Protein AF-A0A524EDR3-F1 (afdb_monomer)

Nearest PDB structures (foldseek):
  8ka6-assembly1_A  TM=5.325E-01  e=1.106E-01  synthetic construct
  5xyf-assembly1_A  TM=2.443E-01  e=2.159E+00  Homo sapiens
  6m97-assembly1_A  TM=2.300E-01  e=8.669E+00  Salmo salar

Radius of gyration: 15.26 Å; Cα contacts (8 Å, |Δi|>4): 163; chains: 1; bounding box: 35×38×42 Å

Foldseek 3Di:
DALVVLLVQLVVQWDSVLSNLLSVLLLQLLVCVVVVVLLSNLVSLLLNLLSLLVRLLCSVPVPDDDDSVDRPLVVSLVVLLPDDQPDPLSCVSRPVLSVLSCLSNCLNVVCVVDVDPDSVSSNVSSVSSSVSSLVSSLSSSCVRDVPSVVSVCNSVVSND

Structure (mmCIF, N/CA/C/O backbone):
data_AF-A0A524EDR3-F1
#
_entry.id   AF-A0A524EDR3-F1
#
loop_
_atom_site.group_PDB
_atom_site.id
_atom_site.type_symbol
_atom_site.label_atom_id
_atom_site.label_alt_id
_atom_site.label_comp_id
_atom_site.label_asym_id
_atom_site.label_entity_id
_atom_site.label_seq_id
_atom_site.pdbx_PDB_ins_code
_atom_site.Cartn_x
_atom_site.Cartn_y
_atom_site.Cartn_z
_atom_site.occupancy
_atom_site.B_iso_or_equiv
_atom_site.auth_seq_id
_atom_site.auth_comp_id
_atom_site.auth_asym_id
_atom_site.auth_atom_id
_atom_site.pdbx_PDB_model_num
ATOM 1 N N . MET A 1 1 ? 1.158 20.272 -6.552 1.00 57.44 1 MET A N 1
ATOM 2 C CA . MET A 1 1 ? 0.592 20.496 -5.200 1.00 57.44 1 MET A CA 1
ATOM 3 C C . MET A 1 1 ? -0.062 19.197 -4.749 1.00 57.44 1 MET A C 1
ATOM 5 O O . MET A 1 1 ? -1.278 19.091 -4.767 1.00 57.44 1 MET A O 1
ATOM 9 N N . THR A 1 2 ? 0.739 18.173 -4.437 1.00 78.38 2 THR A N 1
ATOM 10 C CA . THR A 1 2 ? 0.217 16.808 -4.618 1.00 78.38 2 THR A CA 1
ATOM 11 C C . THR A 1 2 ? 0.616 15.818 -3.531 1.00 78.38 2 THR A C 1
ATOM 13 O O . THR A 1 2 ? -0.235 15.295 -2.819 1.00 78.38 2 THR A O 1
ATOM 16 N N . LYS A 1 3 ? 1.924 15.605 -3.345 1.00 85.94 3 LYS A N 1
ATOM 17 C CA . LYS A 1 3 ? 2.453 14.604 -2.405 1.00 85.94 3 LYS A CA 1
ATOM 18 C C . LYS A 1 3 ? 2.131 14.979 -0.950 1.00 85.94 3 LYS A C 1
ATOM 20 O O . LYS A 1 3 ? 1.746 14.119 -0.166 1.00 85.94 3 LYS A O 1
ATOM 25 N N . GLU A 1 4 ? 2.231 16.264 -0.606 1.00 87.06 4 GLU A N 1
ATOM 26 C CA . GLU A 1 4 ? 1.953 16.754 0.752 1.00 87.06 4 GLU A CA 1
ATOM 27 C C . GLU A 1 4 ? 0.463 16.729 1.103 1.00 87.06 4 GLU A C 1
ATOM 29 O O . GLU A 1 4 ? 0.113 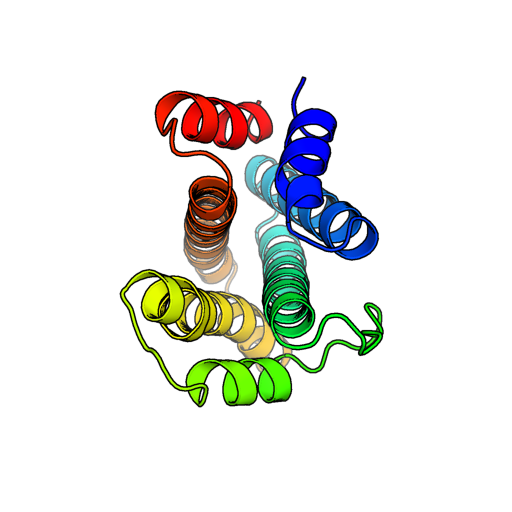16.273 2.187 1.00 87.06 4 GLU A O 1
ATOM 34 N N . LYS A 1 5 ? -0.426 17.109 0.174 1.00 85.50 5 LYS A N 1
ATOM 35 C CA . LYS A 1 5 ? -1.880 17.009 0.389 1.00 85.50 5 LYS A CA 1
ATOM 36 C C . LYS A 1 5 ? -2.305 15.549 0.590 1.00 85.50 5 LYS A C 1
ATOM 38 O O . LYS A 1 5 ? -3.059 15.248 1.510 1.00 85.50 5 LYS A O 1
ATOM 43 N N . LEU A 1 6 ? -1.752 14.629 -0.206 1.00 88.31 6 LEU A N 1
ATOM 44 C CA . LEU A 1 6 ? -2.019 13.197 -0.066 1.00 88.31 6 LEU A CA 1
ATOM 45 C C . LEU A 1 6 ? -1.585 12.659 1.305 1.00 88.31 6 LEU A C 1
ATOM 47 O O . LEU A 1 6 ? -2.340 11.939 1.958 1.00 88.31 6 LEU A O 1
ATOM 51 N N . LYS A 1 7 ? -0.386 13.042 1.768 1.00 92.12 7 LYS A N 1
ATOM 52 C CA . LYS A 1 7 ? 0.085 12.687 3.113 1.00 92.12 7 LYS A CA 1
ATOM 53 C C . LYS A 1 7 ? -0.834 13.248 4.191 1.00 92.12 7 LYS A C 1
ATOM 55 O O . LYS A 1 7 ? -1.159 12.515 5.118 1.00 92.12 7 LYS A O 1
ATOM 60 N N . GLN A 1 8 ? -1.243 14.512 4.077 1.00 90.25 8 GLN A N 1
ATOM 61 C CA . GLN A 1 8 ? -2.126 15.162 5.048 1.00 90.25 8 GLN A CA 1
ATOM 62 C C . GLN A 1 8 ? -3.451 14.410 5.188 1.00 90.25 8 GLN A C 1
ATOM 64 O O . GLN A 1 8 ? -3.815 14.057 6.304 1.00 90.25 8 GLN A O 1
ATOM 69 N N . ILE A 1 9 ? -4.118 14.101 4.072 1.00 89.88 9 ILE A N 1
ATOM 70 C CA . ILE A 1 9 ? -5.416 13.412 4.083 1.00 89.88 9 ILE A CA 1
ATOM 71 C C . ILE A 1 9 ? -5.280 12.007 4.668 1.00 89.88 9 ILE A C 1
ATOM 73 O O . ILE A 1 9 ? -5.983 11.669 5.614 1.00 89.88 9 ILE A O 1
ATOM 77 N N . LEU A 1 10 ? -4.341 11.196 4.171 1.00 92.19 10 LEU A N 1
ATOM 78 C CA . LEU A 1 10 ? -4.150 9.833 4.679 1.00 92.19 10 LEU A CA 1
ATOM 79 C C . LEU A 1 10 ? -3.772 9.811 6.169 1.00 92.19 10 LEU A C 1
ATOM 81 O O . LEU A 1 10 ? -4.196 8.915 6.900 1.00 92.19 10 LEU A O 1
ATOM 85 N N . SER A 1 11 ? -3.020 10.812 6.634 1.00 93.88 11 SER A N 1
ATOM 86 C CA . SER A 1 11 ? -2.620 10.937 8.042 1.00 93.88 11 SER A CA 1
ATOM 87 C C . SER A 1 11 ? -3.780 11.284 8.983 1.00 93.88 11 SER A C 1
ATOM 89 O O . SER A 1 11 ? -3.603 11.199 10.194 1.00 93.88 11 SER A O 1
ATOM 91 N N . LEU A 1 12 ? -4.967 11.637 8.468 1.00 91.56 12 LEU A N 1
ATOM 92 C CA . LEU A 1 12 ? -6.170 11.801 9.297 1.00 91.56 12 LEU A CA 1
ATOM 93 C C . LEU A 1 12 ? -6.626 10.475 9.923 1.00 91.56 12 LEU A C 1
ATOM 95 O O . LEU A 1 12 ? -7.260 10.479 10.975 1.00 91.56 12 LEU A O 1
ATOM 99 N N . LYS A 1 13 ? -6.307 9.342 9.283 1.00 91.38 13 LYS A N 1
ATOM 100 C CA . LYS A 1 13 ? -6.751 8.004 9.703 1.00 91.38 13 LYS A CA 1
ATOM 101 C C . LYS A 1 13 ? -5.608 7.031 9.969 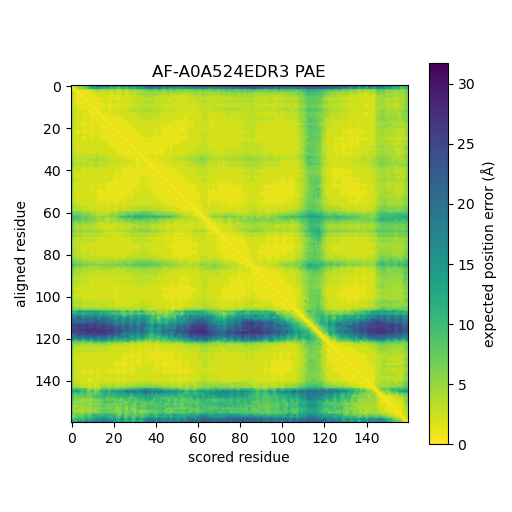1.00 91.38 13 LYS A C 1
ATOM 103 O O . LYS A 1 13 ? -5.747 6.130 10.794 1.00 91.38 13 LYS A O 1
ATOM 108 N N . TYR A 1 14 ? -4.494 7.181 9.262 1.00 93.62 14 TYR A N 1
ATOM 109 C CA . TYR A 1 14 ? -3.395 6.224 9.279 1.00 93.62 14 TYR A CA 1
ATOM 110 C C . TYR A 1 14 ? -2.128 6.811 9.892 1.00 93.62 14 TYR A C 1
ATOM 112 O O . TYR A 1 14 ? -1.941 8.023 9.935 1.00 93.62 14 TYR A O 1
ATOM 120 N N . ASP A 1 15 ? -1.238 5.926 10.346 1.00 93.19 15 ASP A N 1
ATOM 121 C CA . ASP A 1 15 ? 0.034 6.323 10.943 1.00 93.19 15 ASP A CA 1
ATOM 122 C C . ASP A 1 15 ? 0.863 7.195 9.967 1.00 93.19 15 ASP A C 1
ATOM 124 O O . ASP A 1 15 ? 1.203 6.728 8.869 1.00 93.19 15 ASP A O 1
ATOM 128 N N . PRO A 1 16 ? 1.228 8.438 10.346 1.00 93.88 16 PRO A N 1
ATOM 129 C CA . PRO A 1 16 ? 1.906 9.374 9.447 1.00 93.88 16 PRO A CA 1
ATOM 130 C C . PRO A 1 16 ? 3.260 8.876 8.931 1.00 93.88 16 PRO A C 1
ATOM 132 O O . PRO A 1 16 ? 3.670 9.224 7.820 1.00 93.88 16 PRO A O 1
ATOM 135 N N . LYS A 1 17 ? 3.967 8.045 9.711 1.00 94.19 17 LYS A N 1
ATOM 136 C CA . LYS A 1 17 ? 5.256 7.477 9.303 1.00 94.19 17 LYS A CA 1
ATOM 137 C C . LYS A 1 17 ? 5.037 6.486 8.164 1.00 94.19 17 LYS A C 1
ATOM 139 O O . LYS A 1 17 ? 5.708 6.602 7.138 1.00 94.19 17 LYS A O 1
ATOM 144 N N . ILE A 1 18 ? 4.074 5.569 8.292 1.00 95.81 18 ILE A N 1
ATOM 145 C CA . ILE A 1 18 ? 3.729 4.619 7.219 1.00 95.81 18 ILE A CA 1
ATOM 146 C C . ILE A 1 18 ? 3.234 5.364 5.976 1.00 95.81 18 ILE A C 1
ATOM 148 O O . ILE A 1 18 ? 3.699 5.081 4.871 1.00 95.81 18 ILE A O 1
ATOM 152 N N . VAL A 1 19 ? 2.356 6.356 6.155 1.00 96.06 19 VAL A N 1
ATOM 153 C CA . VAL A 1 19 ? 1.836 7.202 5.068 1.00 96.06 19 VAL A CA 1
ATOM 154 C C . VAL A 1 19 ? 2.968 7.890 4.304 1.00 96.06 19 VAL A C 1
ATOM 156 O O . VAL A 1 19 ? 2.980 7.871 3.073 1.00 96.06 19 VAL A O 1
ATOM 159 N N . GLY A 1 20 ? 3.957 8.450 5.005 1.00 95.56 20 GLY A N 1
ATOM 160 C CA . GLY A 1 20 ? 5.107 9.102 4.380 1.00 95.56 20 GLY A CA 1
ATOM 161 C C . GLY A 1 20 ? 5.884 8.174 3.441 1.00 95.56 20 GLY A C 1
ATOM 162 O O . GLY A 1 20 ? 6.183 8.555 2.304 1.00 95.56 20 GLY A O 1
ATOM 163 N N . PHE A 1 21 ? 6.163 6.943 3.883 1.00 96.31 21 PHE A N 1
ATOM 164 C CA . PHE A 1 21 ? 6.817 5.934 3.046 1.00 96.31 21 PHE A CA 1
ATOM 165 C C . PHE A 1 21 ? 5.921 5.472 1.894 1.00 96.31 21 PHE A C 1
ATOM 167 O O . PHE A 1 21 ? 6.396 5.388 0.762 1.00 96.31 21 PHE A O 1
ATOM 174 N N . LEU A 1 22 ? 4.637 5.213 2.155 1.00 96.56 22 LEU A N 1
ATOM 175 C CA . LEU A 1 22 ? 3.673 4.742 1.158 1.00 96.56 22 LEU A CA 1
ATOM 176 C C . LEU A 1 22 ? 3.552 5.729 -0.002 1.00 96.56 22 LEU A C 1
ATOM 178 O O . LEU A 1 22 ? 3.704 5.341 -1.159 1.00 96.56 22 LEU A O 1
ATOM 182 N N . VAL A 1 23 ? 3.356 7.015 0.305 1.00 95.50 23 VAL A N 1
ATOM 183 C CA . VAL A 1 23 ? 3.263 8.073 -0.709 1.00 95.50 23 VAL A CA 1
ATOM 184 C C . VAL A 1 23 ? 4.573 8.198 -1.485 1.00 95.50 23 VAL A C 1
ATOM 186 O O . VAL A 1 23 ? 4.550 8.348 -2.704 1.00 95.50 23 VAL A O 1
ATOM 189 N N . SER A 1 24 ? 5.723 8.104 -0.808 1.00 94.94 24 SER A N 1
ATOM 190 C CA . SER A 1 24 ? 7.030 8.157 -1.474 1.00 94.94 24 SER A CA 1
ATOM 191 C C . SER A 1 24 ? 7.218 7.017 -2.479 1.00 94.94 24 SER A C 1
ATOM 193 O O . SER A 1 24 ? 7.687 7.256 -3.590 1.00 94.94 24 SER A O 1
ATOM 195 N N . GLU A 1 25 ? 6.849 5.788 -2.119 1.00 95.75 25 GLU A N 1
ATOM 196 C CA . GLU A 1 25 ? 7.017 4.627 -2.997 1.00 95.75 25 GLU A CA 1
ATOM 197 C C . GLU A 1 25 ? 5.982 4.600 -4.128 1.00 95.75 25 GLU A C 1
ATOM 199 O O . GLU A 1 25 ? 6.353 4.288 -5.259 1.00 95.75 25 GLU A O 1
ATOM 204 N N . PHE A 1 26 ? 4.741 5.032 -3.877 1.00 95.69 26 PHE A N 1
ATOM 205 C CA . PHE A 1 26 ? 3.724 5.220 -4.920 1.00 95.69 26 PHE A CA 1
ATOM 206 C C . PHE A 1 26 ? 4.195 6.202 -5.998 1.00 95.69 26 PHE A C 1
ATOM 208 O O . PHE A 1 26 ? 4.163 5.913 -7.192 1.00 95.69 26 PHE A O 1
ATOM 215 N N . VAL A 1 27 ? 4.701 7.354 -5.567 1.00 94.38 27 VAL A N 1
ATOM 216 C CA . VAL A 1 27 ? 5.261 8.383 -6.444 1.00 94.38 27 VAL A CA 1
ATOM 217 C C . VAL A 1 27 ? 6.420 7.838 -7.275 1.00 94.38 27 VAL A C 1
ATOM 219 O O . VAL A 1 27 ? 6.411 7.971 -8.494 1.00 94.38 27 VAL A O 1
ATOM 222 N N . LYS A 1 28 ? 7.402 7.187 -6.640 1.00 94.88 28 LYS A N 1
ATOM 223 C CA . LYS A 1 28 ? 8.559 6.629 -7.358 1.00 94.88 28 LYS A CA 1
ATOM 224 C C . LYS A 1 28 ? 8.132 5.553 -8.351 1.00 94.88 28 LYS A C 1
ATOM 226 O O . LYS A 1 28 ? 8.709 5.454 -9.427 1.00 94.88 28 LYS A O 1
ATOM 231 N N . MET A 1 29 ? 7.149 4.724 -8.004 1.00 94.94 29 MET A N 1
ATOM 232 C CA . MET A 1 29 ? 6.591 3.723 -8.914 1.00 94.94 29 MET A CA 1
ATOM 233 C C . MET A 1 29 ? 6.020 4.388 -10.173 1.00 94.94 29 MET A C 1
ATOM 235 O O . MET A 1 29 ? 6.338 3.958 -11.282 1.00 94.94 29 MET A O 1
ATOM 239 N N . ARG A 1 30 ? 5.229 5.456 -10.003 1.00 93.00 30 ARG A N 1
ATOM 240 C CA . ARG A 1 30 ? 4.667 6.250 -11.106 1.00 93.00 30 ARG A CA 1
ATOM 241 C C . ARG A 1 30 ? 5.764 6.893 -11.958 1.00 93.00 30 ARG A C 1
ATOM 243 O O . ARG A 1 30 ? 5.723 6.760 -13.175 1.00 93.00 30 ARG A O 1
ATOM 250 N N . GLU A 1 31 ? 6.759 7.521 -11.334 1.00 93.75 31 GLU A N 1
ATOM 251 C CA . GLU A 1 31 ? 7.898 8.148 -12.023 1.00 93.75 31 GLU A CA 1
ATOM 252 C C . GLU A 1 31 ? 8.671 7.124 -12.879 1.00 93.75 31 GLU A C 1
ATOM 254 O O . GLU A 1 31 ? 8.937 7.376 -14.051 1.00 93.75 31 GLU A O 1
ATOM 259 N N . ASN A 1 32 ? 8.960 5.930 -12.346 1.00 93.12 32 ASN A N 1
ATOM 260 C CA . ASN A 1 32 ? 9.627 4.869 -13.115 1.00 93.12 32 ASN A CA 1
ATOM 261 C C . ASN A 1 32 ? 8.766 4.344 -14.270 1.00 93.12 32 ASN A C 1
ATOM 263 O O . ASN A 1 32 ? 9.295 4.083 -15.348 1.00 93.12 32 ASN A O 1
ATOM 267 N N . TYR A 1 33 ? 7.448 4.240 -14.072 1.00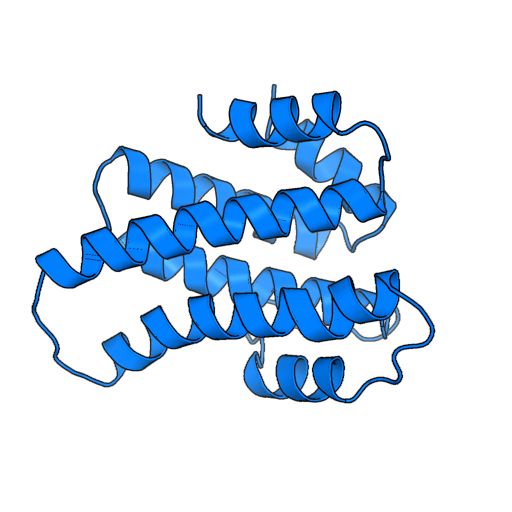 93.19 33 TYR A N 1
ATOM 268 C CA . TYR A 1 33 ? 6.531 3.811 -15.129 1.00 93.19 33 TYR A CA 1
ATOM 269 C C . TYR A 1 33 ? 6.526 4.798 -16.299 1.00 93.19 33 TYR A C 1
ATOM 271 O O . TYR A 1 33 ? 6.629 4.392 -17.452 1.00 93.19 33 TYR A O 1
ATOM 279 N N . TRP A 1 34 ? 6.496 6.098 -15.997 1.00 91.69 34 TRP A N 1
ATOM 280 C CA . TRP A 1 34 ? 6.593 7.164 -16.998 1.00 91.69 34 TRP A CA 1
ATOM 281 C C . TRP A 1 34 ? 7.912 7.142 -17.773 1.00 91.69 34 TRP A C 1
ATOM 283 O O . TRP A 1 34 ? 7.931 7.425 -18.966 1.00 91.69 34 TRP A O 1
ATOM 293 N N . LEU A 1 35 ? 9.008 6.768 -17.111 1.00 93.50 35 LEU A N 1
ATOM 294 C CA . LEU A 1 35 ? 10.317 6.588 -17.742 1.00 93.50 35 LEU A CA 1
ATOM 295 C C . LEU A 1 35 ? 10.444 5.266 -18.524 1.00 93.50 35 LEU A C 1
ATOM 297 O O . LEU A 1 35 ? 11.486 5.019 -19.128 1.00 93.50 35 LEU A O 1
ATOM 301 N N . GLY A 1 36 ? 9.420 4.405 -18.508 1.00 90.62 36 GLY A N 1
ATOM 302 C CA . GLY A 1 36 ? 9.441 3.086 -19.144 1.00 90.62 36 GLY A CA 1
ATOM 303 C C . GLY A 1 36 ? 10.265 2.030 -18.395 1.00 90.62 36 GLY A C 1
ATOM 304 O O . GLY A 1 36 ? 10.441 0.919 -18.898 1.00 90.62 36 GLY 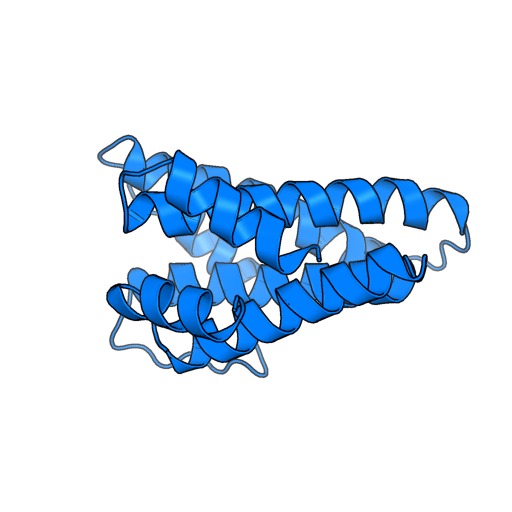A O 1
ATOM 305 N N . ASP A 1 37 ? 10.751 2.332 -17.187 1.00 91.50 37 ASP A N 1
ATOM 306 C CA . ASP A 1 37 ? 11.546 1.416 -16.362 1.00 91.50 37 ASP A CA 1
ATOM 307 C C . ASP A 1 37 ? 10.632 0.444 -15.604 1.00 91.50 37 ASP A C 1
ATOM 309 O O . ASP A 1 37 ? 10.374 0.566 -14.403 1.00 91.50 37 ASP A O 1
ATOM 313 N N . SER A 1 38 ? 10.115 -0.537 -16.346 1.00 90.81 38 SER A N 1
ATOM 314 C CA . SER A 1 38 ? 9.149 -1.509 -15.829 1.00 90.81 38 SER A CA 1
ATOM 315 C C . SER A 1 38 ? 9.694 -2.325 -14.653 1.00 90.81 38 SER A C 1
ATOM 317 O O . SER A 1 38 ? 8.938 -2.664 -13.746 1.00 90.81 38 SER A O 1
ATOM 319 N N . GLU A 1 39 ? 10.996 -2.620 -14.621 1.00 88.31 39 GLU A N 1
ATOM 320 C CA . GLU A 1 39 ? 11.616 -3.355 -13.514 1.00 88.31 39 GLU A CA 1
ATOM 321 C C . GLU A 1 39 ? 11.555 -2.541 -12.218 1.00 88.31 39 GLU A C 1
ATOM 323 O O . GLU A 1 39 ? 11.031 -3.020 -11.204 1.00 88.31 39 GLU A O 1
ATOM 328 N N . LYS A 1 40 ? 12.002 -1.278 -12.248 1.00 91.31 40 LYS A N 1
A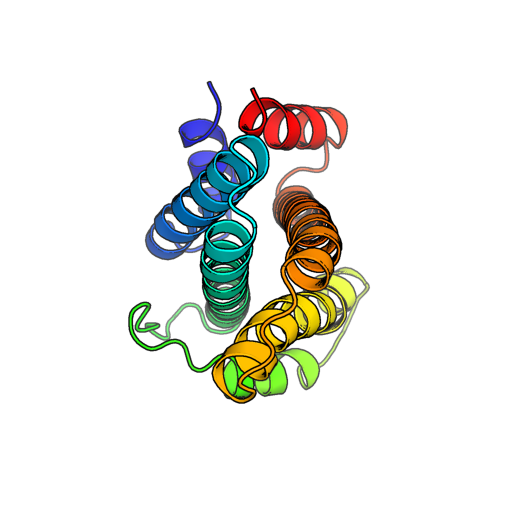TOM 329 C CA . LYS A 1 40 ? 11.897 -0.406 -11.073 1.00 91.31 40 LYS A CA 1
ATOM 330 C C . LYS A 1 40 ? 10.448 -0.135 -10.692 1.00 91.31 40 LYS A C 1
ATOM 332 O O . LYS A 1 40 ? 10.160 -0.070 -9.496 1.00 91.31 40 LYS A O 1
ATOM 337 N N . THR A 1 41 ? 9.529 -0.029 -11.654 1.00 93.88 41 THR A N 1
ATOM 338 C CA . THR A 1 41 ? 8.091 0.065 -11.364 1.00 93.88 41 THR A CA 1
ATOM 339 C C . THR A 1 41 ? 7.617 -1.123 -10.533 1.00 93.88 41 THR A C 1
ATOM 341 O O . THR A 1 41 ? 6.982 -0.912 -9.502 1.00 93.88 41 THR A O 1
ATOM 344 N N . LEU A 1 42 ? 7.969 -2.359 -10.904 1.00 92.62 42 LEU A N 1
ATOM 345 C CA . LEU A 1 42 ? 7.581 -3.543 -10.131 1.00 92.62 42 LEU A CA 1
ATOM 346 C C . LEU A 1 42 ? 8.210 -3.572 -8.734 1.00 92.62 42 LEU A C 1
ATOM 348 O O . LEU A 1 42 ? 7.521 -3.895 -7.767 1.00 92.62 42 LEU A O 1
ATOM 352 N N . ILE A 1 43 ? 9.489 -3.200 -8.601 1.00 92.50 43 ILE A N 1
ATOM 353 C CA . ILE A 1 43 ? 10.168 -3.123 -7.295 1.00 92.50 43 ILE A CA 1
ATOM 354 C C . ILE A 1 43 ? 9.431 -2.142 -6.375 1.00 92.50 43 ILE A C 1
ATOM 356 O O . ILE A 1 43 ? 9.139 -2.454 -5.217 1.00 92.50 43 ILE A O 1
ATOM 360 N N . LYS A 1 44 ? 9.096 -0.957 -6.895 1.00 94.88 44 LYS A N 1
ATOM 361 C CA . LYS A 1 44 ? 8.380 0.078 -6.144 1.00 94.88 44 LYS A CA 1
ATOM 362 C C . LYS A 1 44 ? 6.930 -0.299 -5.858 1.00 94.88 44 LYS A C 1
ATOM 364 O O . LYS A 1 44 ? 6.465 -0.049 -4.751 1.00 94.88 44 LYS A O 1
ATOM 369 N N . GLY A 1 45 ? 6.252 -0.974 -6.782 1.00 94.88 45 GLY A N 1
ATOM 370 C CA . GLY A 1 45 ? 4.900 -1.495 -6.578 1.00 94.88 45 GLY A CA 1
ATOM 371 C C . GLY A 1 45 ? 4.826 -2.592 -5.514 1.00 94.88 45 GLY A C 1
ATOM 372 O O . GLY A 1 45 ? 3.936 -2.574 -4.666 1.00 94.88 45 GLY A O 1
ATOM 373 N N . ALA A 1 46 ? 5.796 -3.508 -5.479 1.00 94.00 46 ALA A N 1
ATOM 374 C CA . ALA A 1 46 ? 5.876 -4.521 -4.427 1.00 94.00 46 ALA A CA 1
ATOM 375 C C . ALA A 1 46 ? 6.093 -3.883 -3.051 1.00 94.00 46 ALA A C 1
ATOM 377 O O . ALA A 1 46 ? 5.415 -4.231 -2.083 1.00 94.00 46 ALA A O 1
ATOM 378 N N . ARG A 1 47 ? 6.990 -2.893 -2.976 1.00 95.50 47 ARG A N 1
ATOM 379 C CA . ARG A 1 47 ? 7.235 -2.147 -1.742 1.00 95.50 47 ARG A CA 1
ATOM 380 C C . ARG A 1 47 ? 6.020 -1.326 -1.302 1.00 95.50 47 ARG A C 1
ATOM 382 O O . ARG A 1 47 ? 5.712 -1.274 -0.113 1.00 95.50 47 ARG A O 1
ATOM 389 N N . TYR A 1 48 ? 5.313 -0.710 -2.245 1.00 97.12 48 TYR A N 1
ATOM 390 C CA . TYR A 1 48 ? 4.034 -0.053 -1.990 1.00 97.12 48 TYR A CA 1
ATOM 391 C C . TYR A 1 48 ? 3.021 -1.040 -1.393 1.00 97.12 48 TYR A C 1
ATOM 393 O O . TYR A 1 48 ? 2.414 -0.739 -0.366 1.00 97.12 48 TYR A O 1
ATOM 401 N N . ALA A 1 49 ? 2.918 -2.253 -1.948 1.00 97.69 49 ALA A N 1
ATOM 402 C CA . ALA A 1 49 ? 2.008 -3.271 -1.435 1.00 97.69 49 ALA A CA 1
ATOM 403 C C . ALA A 1 49 ? 2.330 -3.691 0.014 1.00 97.69 49 ALA A C 1
ATOM 405 O O . ALA A 1 49 ? 1.419 -3.838 0.832 1.00 97.69 49 ALA A O 1
ATOM 406 N N . GLU A 1 50 ? 3.615 -3.823 0.365 1.00 97.25 50 GLU A N 1
ATOM 407 C CA . GLU A 1 50 ? 4.057 -4.047 1.750 1.00 97.25 50 GLU A CA 1
ATOM 408 C C . GLU A 1 50 ? 3.620 -2.917 2.690 1.00 97.25 50 GLU A C 1
ATOM 410 O O . GLU A 1 50 ? 3.123 -3.162 3.789 1.00 97.25 50 GLU A O 1
ATOM 415 N N . LEU A 1 51 ? 3.770 -1.666 2.263 1.00 98.06 51 LEU A N 1
ATOM 416 C CA . LEU A 1 51 ? 3.390 -0.515 3.079 1.00 98.06 51 LEU A CA 1
ATOM 417 C C . LEU A 1 51 ? 1.870 -0.422 3.255 1.00 98.06 51 LEU A C 1
ATOM 419 O O . LEU A 1 51 ? 1.411 -0.138 4.359 1.00 98.06 51 LEU A O 1
ATOM 423 N N . CYS A 1 52 ? 1.085 -0.733 2.222 1.00 97.94 52 CYS A N 1
ATOM 424 C CA . CYS A 1 52 ? -0.373 -0.813 2.323 1.00 97.94 52 CYS A CA 1
ATOM 425 C C . CYS A 1 52 ? -0.829 -1.921 3.281 1.00 97.94 52 CYS A C 1
ATOM 427 O O . CYS A 1 52 ? -1.682 -1.673 4.132 1.00 97.94 52 CYS A O 1
ATOM 429 N N . ILE A 1 53 ? -0.258 -3.130 3.195 1.00 97.94 53 ILE A N 1
ATOM 430 C CA . ILE A 1 53 ? -0.658 -4.221 4.097 1.00 97.94 53 ILE A CA 1
ATOM 431 C C . ILE A 1 53 ? -0.258 -3.913 5.548 1.00 97.94 53 ILE A C 1
ATOM 433 O O . ILE A 1 53 ? -1.017 -4.203 6.472 1.00 97.94 53 ILE A O 1
ATOM 437 N N . ALA A 1 54 ? 0.893 -3.264 5.757 1.00 97.31 54 ALA A N 1
ATOM 438 C CA . ALA A 1 54 ? 1.315 -2.764 7.063 1.00 97.31 54 ALA A CA 1
ATOM 439 C C . ALA A 1 54 ? 0.375 -1.672 7.593 1.00 97.31 54 ALA A C 1
ATOM 441 O O . ALA A 1 54 ? -0.014 -1.720 8.756 1.00 97.31 54 ALA A O 1
ATOM 442 N N . LEU A 1 55 ? -0.046 -0.731 6.746 1.00 97.00 55 LEU A N 1
ATOM 443 C CA . LEU A 1 55 ? -0.999 0.323 7.096 1.00 97.00 55 LEU A CA 1
ATOM 444 C C . LEU A 1 55 ? -2.346 -0.260 7.553 1.00 97.00 55 LEU A C 1
ATOM 446 O O . LEU A 1 55 ? -2.851 0.104 8.617 1.00 97.00 55 LEU A O 1
ATOM 450 N N . LEU A 1 56 ? -2.891 -1.228 6.809 1.00 96.75 56 LEU A N 1
ATOM 451 C CA . LEU A 1 56 ? -4.118 -1.933 7.193 1.00 96.75 56 LEU A CA 1
ATOM 452 C C . LEU A 1 56 ? -3.918 -2.712 8.497 1.00 96.75 56 LEU A C 1
ATOM 454 O O . LEU A 1 56 ? -4.734 -2.614 9.415 1.00 96.75 56 LEU A O 1
ATOM 458 N N . LYS A 1 57 ? -2.790 -3.414 8.648 1.00 96.50 57 LYS A N 1
ATOM 459 C CA . LYS A 1 57 ? -2.448 -4.112 9.891 1.00 96.50 57 LYS A CA 1
ATOM 460 C C . LYS A 1 57 ? -2.398 -3.154 11.085 1.00 96.50 57 LYS A C 1
ATOM 462 O O . LYS A 1 57 ? -2.972 -3.487 12.124 1.00 96.50 57 LYS A O 1
ATOM 467 N N . GLN A 1 58 ? -1.774 -1.986 10.934 1.00 95.25 58 GLN A N 1
ATOM 468 C CA . GLN A 1 58 ? -1.689 -0.961 11.975 1.00 95.25 58 GLN A CA 1
ATOM 469 C C . GLN A 1 58 ? -3.076 -0.463 12.371 1.00 95.25 58 GLN A C 1
ATOM 471 O O . GLN A 1 58 ? -3.368 -0.382 13.560 1.00 95.25 58 GLN A O 1
ATOM 476 N N . SER A 1 59 ? -3.960 -0.208 11.399 1.00 92.38 59 SER A N 1
ATOM 477 C CA . SER A 1 59 ? -5.323 0.254 11.698 1.00 92.38 59 SER A CA 1
ATOM 478 C C . SER A 1 59 ? -6.123 -0.744 12.546 1.00 92.38 59 SER A C 1
ATOM 480 O O . SER A 1 59 ? -6.930 -0.335 13.373 1.00 92.38 59 SER A O 1
ATOM 482 N N . THR A 1 60 ? -5.845 -2.048 12.418 1.00 93.19 60 THR A N 1
ATOM 483 C CA . THR A 1 60 ? -6.491 -3.094 13.238 1.00 93.19 60 THR A CA 1
ATOM 484 C C . THR A 1 60 ? -5.859 -3.250 14.621 1.00 93.19 60 THR A C 1
ATOM 486 O O . THR A 1 60 ? -6.476 -3.796 15.534 1.00 93.19 60 THR A O 1
ATOM 489 N N . GLN A 1 61 ? -4.604 -2.822 14.789 1.00 92.06 61 GLN A N 1
ATOM 490 C CA . GLN A 1 61 ? -3.846 -2.941 16.035 1.00 92.06 61 GLN A CA 1
ATOM 491 C C . GLN A 1 61 ? -3.021 -1.669 16.304 1.00 92.06 61 GLN A C 1
ATOM 493 O O . GLN A 1 61 ? -1.791 -1.744 16.302 1.00 92.06 61 GLN A O 1
ATOM 498 N N . PRO A 1 62 ? -3.656 -0.517 16.606 1.00 87.75 62 PRO A N 1
ATOM 499 C CA . PRO A 1 62 ? -2.970 0.783 16.638 1.00 87.75 62 PRO A CA 1
ATOM 500 C C . PRO A 1 62 ? -1.817 0.889 17.644 1.00 87.75 62 PRO A C 1
ATOM 502 O O . PRO A 1 62 ? -0.936 1.724 17.484 1.00 87.75 62 PRO A O 1
ATOM 505 N N . LYS A 1 63 ? -1.813 0.044 18.685 1.00 86.62 63 LYS A N 1
ATOM 506 C CA . LYS A 1 63 ? -0.782 0.018 19.737 1.00 86.62 63 LYS A CA 1
ATOM 507 C C . LYS A 1 63 ? 0.447 -0.824 19.386 1.00 86.62 63 LYS A C 1
ATOM 509 O O . LYS A 1 63 ? 1.422 -0.800 20.131 1.00 86.62 63 LYS A O 1
ATOM 514 N N . LYS A 1 64 ? 0.390 -1.629 18.324 1.00 87.25 64 LYS A N 1
ATOM 515 C CA . LYS A 1 64 ? 1.497 -2.504 17.938 1.00 87.25 64 LYS A CA 1
ATOM 516 C C . LYS A 1 64 ? 2.419 -1.734 17.008 1.00 87.25 64 LYS A C 1
ATOM 518 O O . LYS A 1 64 ? 1.960 -1.257 15.984 1.00 87.25 64 LYS A O 1
ATOM 523 N N . GLU A 1 65 ? 3.693 -1.615 17.348 1.00 88.75 65 GLU A N 1
ATOM 524 C CA . GLU A 1 65 ? 4.664 -1.014 16.436 1.00 88.75 65 GLU A CA 1
ATOM 525 C C . GLU A 1 65 ? 4.957 -1.973 15.271 1.00 88.75 65 GLU A C 1
ATOM 527 O O . GLU A 1 65 ? 5.088 -3.188 15.465 1.00 88.75 65 GLU A O 1
ATOM 532 N N . ILE A 1 66 ? 5.044 -1.429 14.057 1.00 92.50 66 ILE A N 1
ATOM 533 C CA . ILE A 1 66 ? 5.432 -2.172 12.858 1.00 92.50 66 ILE A CA 1
ATOM 534 C C . ILE A 1 66 ? 6.827 -1.724 12.427 1.00 92.50 66 ILE A C 1
ATOM 536 O O . ILE A 1 66 ? 7.059 -0.551 12.130 1.00 92.50 66 ILE A O 1
ATOM 540 N N . ASP A 1 67 ? 7.746 -2.685 12.327 1.00 93.62 67 ASP A N 1
ATOM 541 C CA . ASP A 1 67 ? 9.046 -2.466 11.700 1.00 93.62 67 ASP A CA 1
ATOM 542 C C . ASP A 1 67 ? 8.882 -2.387 10.178 1.00 93.62 67 ASP A C 1
ATOM 544 O O . ASP A 1 67 ? 8.721 -3.393 9.480 1.00 93.62 67 ASP A O 1
ATOM 548 N N . LEU A 1 68 ? 8.942 -1.165 9.652 1.00 93.31 68 LEU A N 1
ATOM 549 C CA . LEU A 1 68 ? 8.790 -0.910 8.224 1.00 93.31 68 LEU A CA 1
ATOM 550 C C . LEU A 1 68 ? 9.947 -1.474 7.397 1.00 93.31 68 LEU A C 1
ATOM 552 O O . LEU A 1 68 ? 9.764 -1.698 6.203 1.00 93.31 68 LEU A O 1
ATOM 556 N N . ASN A 1 69 ? 11.110 -1.760 7.984 1.00 90.94 69 ASN A N 1
ATOM 557 C CA . ASN A 1 69 ? 12.222 -2.371 7.253 1.00 90.94 69 ASN A CA 1
ATOM 558 C C . ASN A 1 69 ? 12.028 -3.878 7.046 1.00 90.94 69 ASN A C 1
ATOM 560 O O . ASN A 1 69 ? 12.673 -4.460 6.176 1.00 90.94 69 ASN A O 1
ATOM 564 N N . LYS A 1 70 ? 11.135 -4.512 7.817 1.00 92.38 70 LYS A N 1
ATOM 565 C CA . LYS A 1 70 ? 10.925 -5.962 7.807 1.00 92.38 70 LYS A CA 1
ATOM 566 C C . LYS A 1 70 ? 9.441 -6.324 7.876 1.00 92.38 70 LYS A C 1
ATOM 568 O O . LYS A 1 70 ? 8.973 -6.996 8.795 1.00 92.38 70 LYS A O 1
ATOM 573 N N . ILE A 1 71 ? 8.697 -5.888 6.865 1.00 94.62 71 ILE A N 1
ATOM 574 C CA . ILE A 1 71 ? 7.264 -6.164 6.757 1.00 94.62 71 ILE A CA 1
ATOM 575 C C . ILE A 1 71 ? 7.055 -7.629 6.361 1.00 94.62 71 ILE A C 1
ATOM 577 O O . ILE A 1 71 ? 7.469 -8.067 5.290 1.00 94.62 71 ILE A O 1
ATOM 581 N N . ASN A 1 72 ? 6.374 -8.396 7.215 1.00 93.94 72 ASN A N 1
ATOM 582 C CA . ASN A 1 72 ? 5.962 -9.759 6.888 1.00 93.94 72 ASN A CA 1
ATOM 583 C C . ASN A 1 72 ? 4.622 -9.731 6.143 1.00 93.94 72 ASN A C 1
ATOM 585 O O . ASN A 1 72 ? 3.560 -9.880 6.754 1.00 93.94 72 ASN A O 1
ATOM 589 N N . PHE A 1 73 ? 4.689 -9.517 4.825 1.00 95.50 73 PHE A N 1
ATOM 590 C CA . PHE A 1 73 ? 3.504 -9.391 3.975 1.00 95.50 73 PHE A CA 1
ATOM 591 C C . PHE A 1 73 ? 2.542 -10.569 4.158 1.00 95.50 73 PHE A C 1
ATOM 593 O O . PHE A 1 73 ? 1.357 -10.355 4.400 1.00 95.50 73 PHE A O 1
ATOM 600 N N . GLU A 1 74 ? 3.048 -11.806 4.097 1.00 95.75 74 GLU A N 1
ATOM 601 C CA . GLU A 1 74 ? 2.205 -13.004 4.129 1.00 95.75 74 GLU A CA 1
ATOM 602 C C . GLU A 1 74 ? 1.444 -13.135 5.443 1.00 95.75 74 GLU A C 1
ATOM 604 O O . GLU A 1 74 ? 0.240 -13.384 5.456 1.00 95.75 74 GLU A O 1
ATOM 609 N N . GLN A 1 75 ? 2.132 -12.906 6.560 1.00 96.62 75 GLN A N 1
ATOM 610 C CA . GLN A 1 75 ? 1.505 -12.961 7.872 1.00 96.62 75 GLN A CA 1
ATOM 611 C C . GLN A 1 75 ? 0.426 -11.883 8.027 1.00 96.62 75 GLN A C 1
ATOM 613 O O . GLN A 1 75 ? -0.620 -12.143 8.622 1.00 96.62 75 GLN A O 1
ATOM 618 N N . TYR A 1 76 ? 0.669 -10.670 7.523 1.00 97.62 76 TYR A N 1
ATOM 619 C CA . TYR A 1 76 ? -0.294 -9.572 7.636 1.00 97.62 76 TYR A CA 1
ATOM 620 C C . TYR A 1 76 ? -1.494 -9.791 6.719 1.00 97.62 76 TYR A C 1
ATOM 622 O O . TYR A 1 76 ? -2.625 -9.594 7.155 1.00 97.62 76 TYR A O 1
ATOM 630 N N . TYR A 1 77 ? -1.257 -10.274 5.501 1.00 98.25 77 TYR A N 1
ATOM 631 C CA . TYR A 1 77 ? -2.294 -10.693 4.566 1.00 98.25 77 TYR A CA 1
ATOM 632 C C . TYR A 1 77 ? -3.203 -11.760 5.185 1.00 98.25 77 TYR A C 1
ATOM 634 O O . TYR A 1 77 ? -4.405 -11.528 5.311 1.00 98.25 77 TYR A O 1
ATOM 642 N N . LEU A 1 78 ? -2.631 -12.876 5.658 1.00 98.31 78 LEU A N 1
ATOM 643 C CA . LEU A 1 78 ? -3.391 -13.962 6.283 1.00 98.31 78 LEU A CA 1
ATOM 644 C C . LEU A 1 78 ? -4.166 -13.483 7.511 1.00 98.31 78 LEU A C 1
ATOM 646 O O . LEU A 1 78 ? -5.299 -13.901 7.725 1.00 98.31 78 LEU A O 1
ATOM 650 N N . PHE A 1 79 ? -3.582 -12.594 8.314 1.00 97.81 79 PHE A N 1
ATOM 651 C CA . PHE A 1 79 ? -4.290 -11.997 9.440 1.00 97.81 79 PHE A CA 1
ATOM 652 C C . PHE A 1 79 ? -5.529 -11.211 8.980 1.00 97.81 79 PHE A C 1
ATOM 654 O O . PHE A 1 79 ? -6.612 -11.431 9.514 1.00 97.81 79 PHE A O 1
ATOM 661 N N . LEU A 1 80 ? -5.386 -10.315 7.996 1.00 97.81 80 LEU A N 1
ATOM 662 C CA . LEU A 1 80 ? -6.463 -9.425 7.549 1.00 97.81 80 LEU A CA 1
ATOM 663 C C . LEU A 1 80 ? -7.618 -10.204 6.904 1.00 97.81 80 LEU A C 1
ATOM 665 O O . LEU A 1 80 ? -8.775 -10.025 7.292 1.00 97.81 80 LEU A O 1
ATOM 669 N N . ILE A 1 81 ? -7.320 -11.141 5.998 1.00 98.06 81 ILE A N 1
ATOM 670 C CA . ILE A 1 81 ? -8.364 -11.929 5.320 1.00 98.06 81 ILE A CA 1
ATOM 671 C C . ILE A 1 81 ? -9.157 -12.832 6.272 1.00 98.06 81 ILE A C 1
ATOM 673 O O . ILE A 1 81 ? -10.286 -13.194 5.953 1.00 98.06 81 ILE A O 1
ATOM 677 N N . ASN A 1 82 ? -8.623 -13.129 7.460 1.00 97.88 82 ASN A N 1
ATOM 678 C CA . ASN A 1 82 ?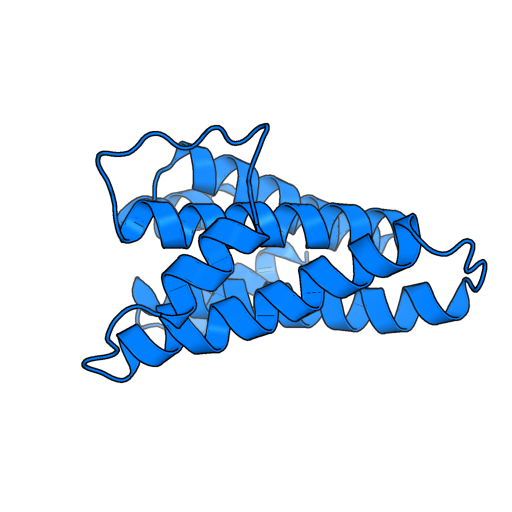 -9.297 -13.931 8.484 1.00 97.88 82 ASN A CA 1
ATOM 679 C C . ASN A 1 82 ? -10.013 -13.101 9.564 1.00 97.88 82 ASN A C 1
ATOM 681 O O . ASN A 1 82 ? -10.648 -13.676 10.446 1.00 97.88 82 ASN A O 1
ATOM 685 N N . LEU A 1 83 ? -9.952 -11.764 9.520 1.00 97.00 83 LEU A N 1
ATOM 686 C CA . LEU A 1 83 ? -10.779 -10.930 10.401 1.00 97.00 83 LEU A CA 1
ATOM 687 C C . LEU A 1 83 ? -12.273 -11.136 10.103 1.00 97.00 83 LEU A C 1
ATOM 689 O O . LEU A 1 83 ? -12.613 -11.375 8.947 1.00 97.00 83 LEU A O 1
ATOM 693 N N . PRO A 1 84 ? -13.185 -11.003 11.079 1.00 95.38 84 PRO A N 1
ATOM 694 C CA . PRO A 1 84 ? -14.616 -10.909 10.794 1.00 95.38 84 PRO A CA 1
ATOM 695 C C . PRO A 1 84 ? -14.920 -9.686 9.914 1.00 95.38 84 PRO A C 1
ATOM 697 O O . PRO A 1 84 ? -14.341 -8.628 10.144 1.00 95.38 84 PRO A O 1
ATOM 700 N N . LYS A 1 85 ? -15.823 -9.826 8.935 1.00 95.62 85 LYS A N 1
ATOM 701 C CA . LYS A 1 85 ? -16.318 -8.720 8.099 1.00 95.62 85 LYS A CA 1
ATOM 702 C C . LYS A 1 85 ? -17.748 -8.424 8.520 1.00 95.62 85 LYS A C 1
ATOM 704 O O . LYS A 1 85 ? -18.610 -9.280 8.333 1.00 95.62 85 LYS A O 1
ATOM 709 N N . LYS A 1 86 ? -17.987 -7.284 9.167 1.00 94.38 86 LYS A N 1
ATOM 710 C CA . LYS A 1 86 ? -19.320 -6.941 9.687 1.00 94.38 86 LYS A CA 1
ATOM 711 C C . LYS A 1 86 ? -20.145 -6.136 8.692 1.00 94.38 86 LYS A C 1
ATOM 713 O O . LYS A 1 86 ? -21.370 -6.194 8.744 1.00 94.38 86 LYS A O 1
ATOM 718 N N . ASP A 1 87 ? -19.473 -5.410 7.809 1.00 94.25 87 ASP A N 1
ATOM 719 C CA . ASP A 1 87 ? -20.076 -4.558 6.797 1.00 94.25 87 ASP A CA 1
ATOM 720 C C . ASP A 1 87 ? -19.236 -4.539 5.505 1.00 94.25 87 ASP A C 1
ATOM 722 O O . ASP A 1 87 ? -18.190 -5.188 5.395 1.00 94.25 87 ASP A O 1
ATOM 726 N N . SER A 1 88 ? -19.715 -3.793 4.510 1.00 91.94 88 SER A N 1
ATOM 727 C CA . SER A 1 88 ? -19.057 -3.640 3.211 1.00 91.94 88 SER A CA 1
ATOM 728 C C . SER A 1 88 ? -17.705 -2.924 3.295 1.00 91.94 88 SER A C 1
ATOM 730 O O . SER A 1 88 ? -16.843 -3.148 2.446 1.00 91.94 88 SER A O 1
ATOM 732 N N . MET A 1 89 ? -17.493 -2.074 4.305 1.00 91.44 89 MET A N 1
ATOM 733 C CA . MET A 1 89 ? -16.224 -1.373 4.502 1.00 91.44 89 MET A CA 1
ATOM 734 C C . MET A 1 89 ? -15.158 -2.331 5.047 1.00 91.44 89 MET A C 1
ATOM 736 O O . MET A 1 89 ? -14.030 -2.340 4.553 1.00 91.44 89 MET A O 1
ATOM 740 N N . ASP A 1 90 ? -15.519 -3.189 6.003 1.00 93.94 90 ASP A N 1
ATOM 741 C CA . ASP A 1 90 ? -14.667 -4.283 6.472 1.00 93.94 90 ASP A CA 1
ATOM 742 C C . ASP A 1 90 ? -14.328 -5.250 5.328 1.00 93.94 90 ASP A C 1
ATOM 744 O O . ASP A 1 90 ? -13.195 -5.724 5.223 1.00 93.94 90 ASP A O 1
ATOM 748 N N . GLU A 1 91 ? -15.288 -5.552 4.449 1.00 95.81 91 GLU A N 1
ATOM 749 C CA . GLU A 1 91 ? -15.049 -6.404 3.282 1.00 95.81 91 GLU A CA 1
ATOM 750 C C . GLU A 1 91 ? -14.050 -5.765 2.310 1.00 95.81 91 GLU A C 1
ATOM 752 O O . GLU A 1 91 ? -13.070 -6.401 1.907 1.00 95.81 91 GLU A O 1
ATOM 757 N N . LEU A 1 92 ? -14.212 -4.477 2.011 1.00 95.38 92 LEU A N 1
ATOM 758 C CA . LEU A 1 92 ? -13.268 -3.731 1.186 1.00 95.38 92 LEU A CA 1
ATOM 759 C C . LEU A 1 92 ? -11.856 -3.720 1.800 1.00 95.38 92 LEU A C 1
ATOM 761 O O . LEU A 1 92 ? -10.885 -4.097 1.136 1.00 95.38 92 LEU A O 1
ATOM 765 N N . LEU A 1 93 ? -11.735 -3.321 3.070 1.00 95.50 93 LEU A N 1
ATOM 766 C CA . LEU A 1 93 ? -10.453 -3.112 3.752 1.00 95.50 93 LEU A CA 1
ATOM 767 C C . LEU A 1 93 ? -9.737 -4.412 4.127 1.00 95.50 93 LEU A C 1
ATOM 769 O O . LEU A 1 93 ? -8.505 -4.453 4.127 1.00 95.50 93 LEU A O 1
ATOM 773 N N . TYR A 1 94 ? -10.478 -5.468 4.466 1.00 96.88 94 TYR A N 1
ATOM 774 C CA . TYR A 1 94 ? -9.921 -6.698 5.037 1.00 96.88 94 TYR A CA 1
ATOM 775 C C . TYR A 1 94 ? -10.099 -7.928 4.148 1.00 96.88 94 TYR A C 1
ATOM 777 O O . TYR A 1 94 ? -9.698 -9.018 4.553 1.00 96.88 94 TYR A O 1
ATOM 785 N N . LEU A 1 95 ? -10.652 -7.785 2.943 1.00 97.25 95 LEU A N 1
ATOM 78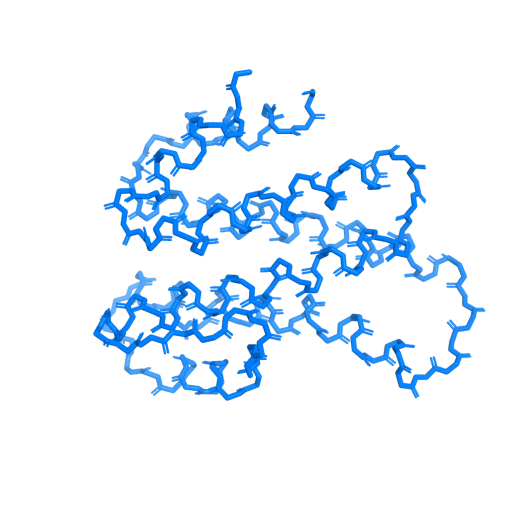6 C CA . LEU A 1 95 ? -10.700 -8.859 1.949 1.00 97.25 95 LEU A CA 1
ATOM 787 C C . LEU A 1 95 ? -10.283 -8.374 0.562 1.00 97.25 95 LEU A C 1
ATOM 789 O O . LEU A 1 95 ? -9.295 -8.866 0.017 1.00 97.25 95 LEU A O 1
ATOM 793 N N . VAL A 1 96 ? -11.002 -7.399 0.003 1.00 97.94 96 VAL A N 1
ATOM 794 C CA . VAL A 1 96 ? -10.820 -6.989 -1.396 1.00 97.94 96 VAL A CA 1
ATOM 795 C C . VAL A 1 96 ? -9.446 -6.351 -1.607 1.00 97.94 96 VAL A C 1
ATOM 797 O O . VAL A 1 96 ? -8.658 -6.855 -2.409 1.00 97.94 96 VAL A O 1
ATOM 800 N N . ILE A 1 97 ? -9.109 -5.299 -0.853 1.00 97.88 97 ILE A N 1
ATOM 801 C CA . ILE A 1 97 ? -7.802 -4.635 -0.959 1.00 97.88 97 ILE A CA 1
ATOM 802 C C . ILE A 1 97 ? -6.647 -5.617 -0.672 1.00 97.88 97 ILE A C 1
ATOM 804 O O . ILE A 1 97 ? -5.729 -5.685 -1.493 1.00 97.88 97 ILE A O 1
ATOM 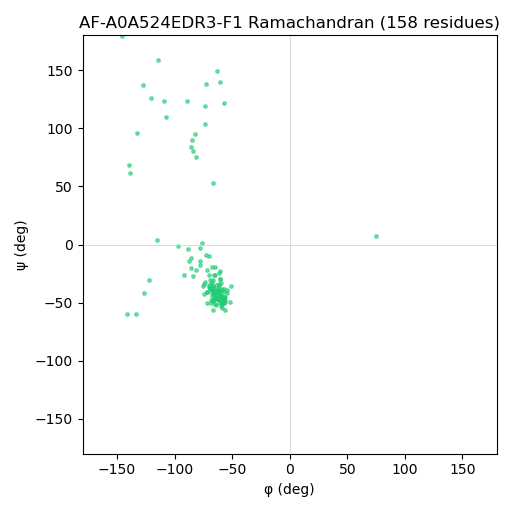808 N N . PRO A 1 98 ? -6.661 -6.429 0.409 1.00 98.44 98 PRO A N 1
ATOM 809 C CA . PRO A 1 98 ? -5.630 -7.442 0.646 1.00 98.44 98 PRO A CA 1
ATOM 810 C C . PRO A 1 98 ? -5.418 -8.429 -0.510 1.00 98.44 98 PRO A C 1
ATOM 812 O O . PRO A 1 98 ? -4.271 -8.764 -0.811 1.00 98.44 98 PRO A O 1
ATOM 815 N N . ASN A 1 99 ? -6.483 -8.871 -1.186 1.00 98.19 99 ASN A N 1
ATOM 816 C CA . ASN A 1 99 ? -6.370 -9.766 -2.341 1.00 98.19 99 ASN A CA 1
ATOM 817 C C . ASN A 1 99 ? -5.702 -9.082 -3.540 1.00 98.19 99 ASN A C 1
ATOM 819 O O . ASN A 1 99 ? -4.826 -9.672 -4.178 1.00 98.19 99 ASN A O 1
ATOM 823 N N . VAL A 1 100 ? -6.048 -7.821 -3.813 1.00 98.00 100 VAL A N 1
ATOM 824 C CA . VAL A 1 100 ? -5.379 -7.038 -4.863 1.00 98.00 100 VAL A CA 1
ATOM 825 C C . VAL A 1 100 ? -3.899 -6.854 -4.516 1.00 98.00 100 VAL A C 1
ATOM 827 O O . VAL A 1 100 ? -3.034 -7.181 -5.330 1.00 98.00 100 VAL A O 1
ATOM 830 N N . LEU A 1 101 ? -3.589 -6.452 -3.277 1.00 97.81 101 LEU A N 1
ATOM 831 C CA . LEU A 1 101 ? -2.218 -6.315 -2.768 1.00 97.81 101 LEU A CA 1
ATOM 832 C C . LEU A 1 101 ? -1.403 -7.604 -2.922 1.00 97.81 101 LEU A C 1
ATOM 834 O O . LEU A 1 101 ? -0.237 -7.555 -3.318 1.00 97.81 101 LEU A O 1
ATOM 838 N N . LYS A 1 102 ? -2.008 -8.765 -2.645 1.00 96.75 102 LYS A N 1
ATOM 839 C CA . LYS A 1 102 ? -1.367 -10.072 -2.825 1.00 96.75 102 LYS A CA 1
ATOM 840 C C . LYS A 1 102 ? -0.989 -10.315 -4.285 1.00 96.75 102 LYS A C 1
ATOM 842 O O . LYS A 1 102 ? 0.084 -10.871 -4.537 1.00 96.75 102 LYS A O 1
ATOM 847 N N . GLY A 1 103 ? -1.820 -9.876 -5.230 1.00 93.56 103 GLY A N 1
ATOM 848 C CA . GLY A 1 103 ? -1.511 -9.878 -6.659 1.00 93.56 103 GLY A CA 1
ATOM 849 C C . GLY A 1 103 ? -0.253 -9.067 -6.976 1.00 93.56 103 GLY A C 1
ATOM 850 O O . GLY A 1 103 ? 0.703 -9.626 -7.515 1.00 93.56 103 GLY A O 1
ATOM 851 N N . LEU A 1 104 ? -0.209 -7.792 -6.561 1.00 93.31 104 LEU A N 1
ATOM 852 C CA . LEU A 1 104 ? 0.961 -6.921 -6.772 1.00 93.31 104 LEU A CA 1
ATOM 853 C C . LEU A 1 104 ? 2.241 -7.533 -6.184 1.00 93.31 104 LEU A C 1
ATOM 855 O O . LEU A 1 104 ? 3.263 -7.635 -6.862 1.00 93.31 104 LEU A O 1
ATOM 859 N N . TYR A 1 105 ? 2.175 -7.978 -4.928 1.00 91.62 105 TYR A N 1
ATOM 860 C CA . TYR A 1 105 ? 3.315 -8.556 -4.218 1.00 91.62 105 TYR A CA 1
ATOM 861 C C . TYR A 1 105 ? 3.829 -9.840 -4.891 1.00 91.62 105 TYR A C 1
ATOM 863 O O . TYR A 1 105 ? 5.037 -10.054 -5.026 1.00 91.62 105 TYR A O 1
ATOM 871 N N . SER A 1 106 ? 2.912 -10.690 -5.365 1.00 89.50 106 SER A N 1
ATOM 872 C CA . SER A 1 106 ? 3.256 -11.967 -5.998 1.00 89.50 106 SER A CA 1
ATOM 873 C C . SER A 1 106 ? 3.915 -11.798 -7.365 1.00 89.50 106 SER A C 1
ATOM 875 O O . SER A 1 106 ? 4.800 -12.587 -7.691 1.00 89.50 106 SER A O 1
ATOM 877 N N . ILE A 1 107 ? 3.514 -10.790 -8.149 1.00 86.50 107 ILE A N 1
ATOM 878 C CA . ILE A 1 107 ? 4.094 -10.508 -9.474 1.00 86.50 107 ILE A CA 1
ATOM 879 C C . ILE A 1 107 ? 5.604 -10.274 -9.367 1.00 86.50 107 ILE A C 1
ATOM 881 O O . ILE A 1 107 ? 6.372 -10.880 -10.111 1.00 86.50 107 ILE A O 1
ATOM 885 N N . ARG A 1 108 ? 6.054 -9.467 -8.399 1.00 77.94 108 ARG A N 1
ATOM 886 C CA . ARG A 1 108 ? 7.488 -9.241 -8.170 1.00 77.94 108 ARG A CA 1
ATOM 887 C C . ARG A 1 108 ? 8.168 -10.467 -7.565 1.00 77.94 108 ARG A C 1
ATOM 889 O O . ARG A 1 108 ? 9.181 -10.926 -8.081 1.00 77.94 108 ARG A O 1
ATOM 896 N N . ASN A 1 109 ? 7.613 -11.039 -6.497 1.00 71.38 109 ASN A N 1
ATOM 897 C CA . ASN A 1 109 ? 8.299 -12.113 -5.770 1.00 71.38 109 ASN A CA 1
ATOM 898 C C . ASN A 1 109 ? 8.454 -13.409 -6.576 1.00 71.38 109 ASN A C 1
ATOM 900 O O . ASN A 1 109 ? 9.437 -14.124 -6.397 1.00 71.38 109 ASN A O 1
ATOM 904 N N . LYS A 1 110 ? 7.520 -13.720 -7.483 1.00 65.62 110 LYS A N 1
ATOM 905 C CA . LYS A 1 110 ? 7.669 -14.871 -8.386 1.00 65.62 110 LYS A CA 1
ATOM 906 C C . LYS A 1 110 ? 8.760 -14.653 -9.437 1.00 65.62 110 LYS A C 1
ATOM 908 O O . LYS A 1 110 ? 9.331 -15.636 -9.899 1.00 65.62 110 LYS A O 1
ATOM 913 N N . LYS A 1 111 ? 9.067 -13.401 -9.792 1.00 63.69 111 LYS A N 1
ATOM 914 C CA . LYS A 1 111 ? 10.127 -13.055 -10.750 1.00 63.69 111 LYS A CA 1
ATOM 915 C C . LYS A 1 111 ? 11.518 -12.991 -10.123 1.00 63.69 111 LYS A C 1
ATOM 917 O O . LYS A 1 111 ? 12.478 -13.306 -10.805 1.00 63.69 111 LYS A O 1
ATOM 922 N N . ASP A 1 112 ? 11.636 -12.702 -8.829 1.00 56.31 112 ASP A N 1
ATOM 923 C CA . ASP A 1 112 ? 12.921 -12.836 -8.122 1.00 56.31 112 ASP A CA 1
ATOM 924 C C . ASP A 1 112 ? 13.338 -14.312 -7.954 1.00 56.31 112 ASP A C 1
ATOM 926 O O . ASP A 1 112 ? 14.525 -14.629 -7.940 1.00 56.31 112 ASP A O 1
ATOM 930 N N . GLY A 1 113 ? 12.367 -15.231 -7.843 1.00 50.25 113 GLY A N 1
ATOM 931 C CA . GLY A 1 113 ? 12.612 -16.674 -7.694 1.00 50.25 113 GLY A CA 1
ATOM 932 C C . GLY A 1 113 ? 12.764 -17.451 -9.007 1.00 50.25 113 GLY A C 1
ATOM 933 O O . GLY A 1 113 ? 13.218 -18.593 -8.997 1.00 50.25 113 GLY A O 1
ATOM 934 N N . MET A 1 114 ? 12.395 -16.855 -10.141 1.00 50.06 114 MET A N 1
ATOM 935 C CA . MET A 1 114 ? 12.544 -17.452 -11.465 1.00 50.06 114 MET A CA 1
ATOM 936 C C . MET A 1 114 ? 13.436 -16.559 -12.320 1.00 50.06 114 MET A C 1
ATOM 938 O O . MET A 1 114 ? 13.115 -15.398 -12.520 1.00 50.06 114 MET A O 1
ATOM 942 N N . HIS A 1 115 ? 14.501 -17.102 -12.912 1.00 54.06 115 HIS A N 1
ATOM 943 C CA . HIS A 1 115 ? 15.324 -16.419 -13.921 1.00 54.06 115 HIS A CA 1
ATOM 944 C C . HIS A 1 115 ? 14.553 -16.159 -15.243 1.00 54.06 115 HIS A C 1
ATOM 946 O O . HIS A 1 115 ? 14.994 -16.536 -16.326 1.00 54.06 115 HIS A O 1
ATOM 952 N N . PHE A 1 116 ? 13.378 -15.532 -15.181 1.00 51.88 116 PHE A N 1
ATOM 953 C CA . PHE A 1 116 ? 12.530 -15.202 -16.319 1.00 51.88 116 PHE A CA 1
ATOM 954 C C . PHE A 1 116 ? 12.999 -13.871 -16.928 1.00 51.88 116 PHE A C 1
ATOM 956 O O . PHE A 1 116 ? 12.566 -12.781 -16.550 1.00 51.88 116 PHE A O 1
ATOM 963 N N . LYS A 1 117 ? 13.925 -13.952 -17.890 1.00 51.25 117 LYS A N 1
ATOM 964 C CA . LYS A 1 117 ? 14.336 -12.817 -18.731 1.00 51.25 117 LYS A CA 1
ATOM 965 C C . LYS A 1 117 ? 13.378 -12.663 -19.915 1.00 51.25 117 LYS A C 1
ATOM 967 O O . LYS A 1 117 ? 13.686 -13.092 -21.019 1.00 51.25 117 LYS A O 1
ATOM 972 N N . LEU A 1 118 ? 12.220 -12.047 -19.692 1.00 55.47 118 LEU A N 1
ATOM 973 C CA . LEU A 1 118 ? 11.316 -11.615 -20.766 1.00 55.47 118 LEU A CA 1
ATOM 974 C C . LEU A 1 118 ? 10.878 -10.173 -20.489 1.00 55.47 118 LEU A C 1
ATOM 976 O O . LEU A 1 118 ? 9.948 -9.934 -19.724 1.00 55.47 118 LEU A O 1
ATOM 980 N N . SER A 1 119 ? 11.578 -9.213 -21.103 1.00 56.03 119 SER A N 1
ATOM 981 C CA . SER A 1 119 ? 11.317 -7.763 -21.020 1.00 56.03 119 SER A CA 1
ATOM 982 C C . SER A 1 119 ? 9.854 -7.403 -21.309 1.00 56.03 119 SER A C 1
ATOM 984 O O . SER A 1 119 ? 9.286 -6.542 -20.647 1.00 56.03 119 SER A O 1
ATOM 986 N N . THR A 1 120 ? 9.206 -8.114 -22.231 1.00 55.78 120 THR A N 1
ATOM 987 C CA . THR A 1 120 ? 7.803 -7.904 -22.620 1.00 55.78 120 THR A CA 1
ATOM 988 C C . THR A 1 120 ? 6.800 -8.253 -21.518 1.00 55.78 120 THR A C 1
ATOM 990 O O . THR A 1 120 ? 5.777 -7.586 -21.401 1.00 55.78 120 THR A O 1
ATOM 993 N N . LEU A 1 121 ? 7.098 -9.241 -20.663 1.00 64.31 121 LEU A N 1
ATOM 994 C CA . LEU A 1 121 ? 6.246 -9.565 -19.509 1.00 64.31 121 LEU A CA 1
ATOM 995 C C . LEU A 1 121 ? 6.337 -8.494 -18.416 1.00 64.31 121 LEU A C 1
ATOM 997 O O . LEU A 1 121 ? 5.445 -8.390 -17.586 1.00 64.31 121 LEU A O 1
ATOM 1001 N N . TYR A 1 122 ? 7.411 -7.701 -18.378 1.00 76.06 122 TYR A N 1
ATOM 1002 C CA . TYR A 1 122 ? 7.543 -6.630 -17.391 1.00 76.06 122 TYR A CA 1
ATOM 1003 C C . TYR A 1 122 ? 6.633 -5.440 -17.685 1.00 76.06 122 TYR A C 1
ATOM 1005 O O . TYR A 1 122 ? 6.155 -4.830 -16.736 1.00 76.06 122 TYR A O 1
ATOM 1013 N N . PHE A 1 123 ? 6.364 -5.139 -18.956 1.00 83.06 123 PHE A N 1
ATOM 1014 C CA . PHE A 1 123 ? 5.498 -4.022 -19.330 1.00 83.06 123 PHE A CA 1
ATOM 1015 C C . PHE A 1 123 ? 4.030 -4.264 -18.945 1.00 83.06 123 PHE A C 1
ATOM 1017 O O . PHE A 1 123 ? 3.430 -3.447 -18.258 1.00 83.06 123 PHE A O 1
ATOM 1024 N N . VAL A 1 124 ? 3.464 -5.417 -19.314 1.00 89.19 124 VAL A N 1
ATOM 1025 C CA . VAL A 1 124 ? 2.064 -5.746 -18.976 1.00 89.19 124 VAL A CA 1
ATOM 1026 C C . VAL A 1 124 ? 1.867 -5.806 -17.458 1.00 89.19 124 VAL A C 1
ATOM 1028 O O . VAL A 1 124 ? 0.886 -5.294 -16.918 1.00 89.19 124 VAL A O 1
ATOM 1031 N N . ASP A 1 125 ? 2.838 -6.381 -16.749 1.00 90.69 125 ASP A N 1
ATOM 1032 C CA . ASP A 1 125 ? 2.805 -6.439 -15.292 1.00 90.69 125 ASP A CA 1
ATOM 1033 C C . ASP A 1 125 ? 2.956 -5.054 -14.648 1.00 90.69 125 ASP A C 1
ATOM 1035 O O . ASP A 1 125 ? 2.332 -4.790 -13.619 1.00 90.69 125 ASP A O 1
ATOM 1039 N N . SER A 1 126 ? 3.773 -4.163 -15.223 1.00 92.19 126 SER A N 1
ATOM 1040 C CA . SER A 1 126 ? 3.949 -2.806 -14.699 1.00 92.19 126 SER A CA 1
ATOM 1041 C C . SER A 1 126 ? 2.684 -1.970 -14.886 1.00 92.19 126 SER A C 1
ATOM 1043 O O . SER A 1 126 ? 2.297 -1.254 -13.962 1.00 92.19 126 SER A O 1
ATOM 1045 N N . GLU A 1 127 ? 1.978 -2.143 -16.005 1.00 93.44 127 GLU A N 1
ATOM 1046 C CA . GLU A 1 127 ? 0.673 -1.527 -16.249 1.00 93.44 127 GLU A CA 1
ATOM 1047 C C . GLU A 1 127 ? -0.379 -2.001 -15.235 1.00 93.44 127 GLU A C 1
ATOM 1049 O O . GLU A 1 127 ? -1.053 -1.178 -14.607 1.00 93.44 127 GLU A O 1
ATOM 1054 N N . TYR A 1 128 ? -0.468 -3.313 -14.984 1.00 94.50 128 TYR A N 1
ATOM 1055 C CA . TYR A 1 128 ? -1.335 -3.849 -13.930 1.00 94.50 128 TYR A CA 1
ATOM 1056 C C . TYR A 1 128 ? -0.983 -3.268 -12.554 1.00 94.50 128 TYR A C 1
ATOM 1058 O O . TYR A 1 128 ? -1.862 -2.777 -11.844 1.00 94.50 128 TYR A O 1
ATOM 1066 N N . VAL A 1 129 ? 0.300 -3.291 -12.173 1.00 94.81 129 VAL A N 1
ATOM 1067 C CA . VAL A 1 129 ? 0.763 -2.820 -10.859 1.00 94.81 129 VAL A CA 1
ATOM 1068 C C . VAL A 1 129 ? 0.439 -1.346 -10.643 1.00 94.81 129 VAL A C 1
ATOM 1070 O O . VAL A 1 129 ? -0.016 -0.977 -9.558 1.00 94.81 129 VAL A O 1
ATOM 1073 N N . VAL A 1 130 ? 0.639 -0.502 -11.655 1.00 95.00 130 VAL A N 1
ATOM 1074 C CA . VAL A 1 130 ? 0.352 0.932 -11.560 1.00 95.00 130 VAL A CA 1
ATOM 1075 C C . VAL A 1 130 ? -1.142 1.184 -11.405 1.00 95.00 130 VAL A C 1
ATOM 1077 O O . VAL A 1 130 ? -1.535 1.906 -10.488 1.00 95.00 130 VAL A O 1
ATOM 1080 N N . ASN A 1 131 ? -1.972 0.568 -12.247 1.00 95.12 131 ASN A N 1
ATOM 1081 C CA . ASN A 1 131 ? -3.419 0.769 -12.205 1.00 95.12 131 ASN A CA 1
ATOM 1082 C C . ASN A 1 131 ? -4.032 0.224 -10.909 1.00 95.12 131 ASN A C 1
ATOM 1084 O O . ASN A 1 131 ? -4.823 0.909 -10.260 1.00 95.12 131 ASN A O 1
ATOM 1088 N N . ALA A 1 132 ? -3.608 -0.962 -10.469 1.00 96.62 132 ALA A N 1
ATOM 1089 C CA . ALA A 1 132 ? -4.071 -1.547 -9.216 1.00 96.62 132 ALA A CA 1
ATOM 1090 C C . ALA A 1 132 ? -3.635 -0.720 -7.994 1.00 96.62 132 ALA A C 1
ATOM 1092 O O . ALA A 1 132 ? -4.423 -0.527 -7.071 1.00 96.62 132 ALA A O 1
ATOM 1093 N N . SER A 1 133 ? -2.412 -0.177 -7.995 1.00 96.25 133 SER A N 1
ATOM 1094 C CA . SER A 1 133 ? -1.938 0.716 -6.927 1.00 96.25 133 SER A CA 1
ATOM 1095 C C . SER A 1 133 ? -2.723 2.026 -6.877 1.00 96.25 133 SER A C 1
ATOM 1097 O O . SER A 1 133 ? -3.066 2.485 -5.790 1.00 96.25 133 SER A O 1
ATOM 1099 N N . SER A 1 134 ? -3.029 2.623 -8.035 1.00 94.31 134 SER A N 1
ATOM 1100 C CA . SER A 1 134 ? -3.884 3.814 -8.109 1.00 94.31 134 SER A CA 1
ATOM 1101 C C . SER A 1 134 ? -5.276 3.523 -7.556 1.00 94.31 134 SER A C 1
ATOM 1103 O O . SER A 1 134 ? -5.762 4.278 -6.721 1.00 94.31 134 SER A O 1
ATOM 1105 N N . TRP A 1 135 ? -5.878 2.396 -7.947 1.00 95.56 135 TRP A N 1
ATOM 1106 C CA . TRP A 1 135 ? -7.173 1.975 -7.418 1.00 95.56 135 TRP A CA 1
ATOM 1107 C C . TRP A 1 135 ? -7.134 1.787 -5.893 1.00 95.56 135 TRP A C 1
ATOM 1109 O O . TRP A 1 135 ? -7.977 2.352 -5.200 1.00 95.56 135 TRP A O 1
ATOM 1119 N N . ILE A 1 136 ? -6.129 1.083 -5.349 1.00 96.62 136 ILE A N 1
ATOM 1120 C CA . ILE A 1 136 ? -5.958 0.910 -3.892 1.00 96.62 136 ILE A CA 1
ATOM 1121 C C . ILE A 1 136 ? -5.866 2.269 -3.191 1.00 96.62 136 ILE A C 1
ATOM 1123 O O . ILE A 1 136 ? -6.526 2.477 -2.174 1.00 96.62 136 ILE A O 1
ATOM 1127 N N . LEU A 1 137 ? -5.066 3.199 -3.723 1.00 94.81 137 LEU A N 1
ATOM 1128 C CA . LEU A 1 137 ? -4.923 4.533 -3.147 1.00 94.81 137 LEU A CA 1
ATOM 1129 C C . LEU A 1 137 ? -6.263 5.275 -3.101 1.00 94.81 137 LEU A C 1
ATOM 1131 O O . LEU A 1 137 ? -6.603 5.826 -2.055 1.00 94.81 137 LEU A O 1
ATOM 1135 N N . SER A 1 138 ? -7.033 5.243 -4.192 1.00 92.38 138 SER A N 1
ATOM 1136 C CA . SER A 1 138 ? -8.371 5.838 -4.242 1.00 92.38 138 SER A CA 1
ATOM 1137 C C . SER A 1 138 ? -9.297 5.225 -3.195 1.00 92.38 138 SER A C 1
ATOM 1139 O O . SER A 1 138 ? -9.957 5.959 -2.470 1.00 92.38 138 SER A O 1
ATOM 1141 N N . GLN A 1 139 ? -9.300 3.895 -3.043 1.00 92.94 139 GLN A N 1
ATOM 1142 C CA . GLN A 1 139 ? -10.125 3.232 -2.028 1.00 92.94 139 GLN A CA 1
ATOM 1143 C C . GLN A 1 139 ? -9.727 3.637 -0.603 1.00 92.94 139 GLN A C 1
ATOM 1145 O O . GLN A 1 139 ? -10.593 3.906 0.224 1.00 92.94 139 GLN A O 1
ATOM 1150 N N . LEU A 1 140 ? -8.426 3.737 -0.305 1.00 93.62 140 LEU A N 1
ATOM 1151 C CA . LEU A 1 140 ? -7.956 4.197 1.006 1.00 93.62 140 LEU A CA 1
ATOM 1152 C C . LEU A 1 140 ? -8.408 5.634 1.300 1.00 93.62 140 LEU A C 1
ATOM 1154 O O . LEU A 1 140 ? -8.813 5.920 2.430 1.00 93.62 140 LEU A O 1
ATOM 1158 N N . LEU A 1 141 ? -8.373 6.513 0.295 1.00 91.06 141 LEU A N 1
ATOM 1159 C CA . LEU A 1 141 ? -8.846 7.894 0.403 1.00 91.06 141 LEU A CA 1
ATOM 1160 C C . LEU A 1 141 ? -10.363 7.983 0.581 1.00 91.06 141 LEU A C 1
ATOM 1162 O O . LEU A 1 141 ? -10.813 8.766 1.415 1.00 91.06 141 LEU A O 1
ATOM 1166 N N . LEU A 1 142 ? -11.134 7.144 -0.117 1.00 87.94 142 LEU A N 1
ATOM 1167 C CA . LEU A 1 142 ? -12.593 7.069 0.031 1.00 87.94 142 LEU A CA 1
ATOM 1168 C C . LEU A 1 142 ? -13.012 6.674 1.447 1.00 87.94 142 LEU A C 1
ATOM 1170 O O . LEU A 1 142 ? -14.084 7.031 1.919 1.00 87.94 142 LEU A O 1
ATOM 1174 N N . THR A 1 143 ? -12.138 5.985 2.183 1.00 86.62 143 THR A N 1
ATOM 1175 C CA . THR A 1 143 ? -12.405 5.675 3.591 1.00 86.62 143 THR A CA 1
ATOM 1176 C C . THR A 1 143 ? -12.214 6.866 4.547 1.00 86.62 143 THR A C 1
ATOM 1178 O O . THR A 1 143 ? -12.325 6.680 5.766 1.00 86.62 143 THR A O 1
ATOM 1181 N N . ILE A 1 144 ? -11.859 8.044 4.014 1.00 86.75 144 ILE A N 1
ATOM 1182 C CA . ILE A 1 144 ? -11.559 9.293 4.733 1.00 86.75 144 ILE A CA 1
ATOM 1183 C C . ILE A 1 144 ? -12.407 10.460 4.201 1.00 86.75 144 ILE A C 1
ATOM 1185 O O . ILE A 1 144 ? -12.883 11.257 5.005 1.00 86.75 144 ILE A O 1
ATOM 1189 N N . SER A 1 145 ? -12.579 10.574 2.879 1.00 78.56 145 SER A N 1
ATOM 1190 C CA . SER A 1 145 ? -13.384 11.612 2.217 1.00 78.56 145 SER A CA 1
ATOM 1191 C C . SER A 1 145 ? -14.390 10.976 1.260 1.00 78.56 145 SER A C 1
ATOM 1193 O O . SER A 1 145 ? -14.034 10.065 0.521 1.00 78.56 145 SER A O 1
ATOM 1195 N N . GLU A 1 146 ? -15.628 11.469 1.256 1.00 70.81 146 GLU A N 1
ATOM 1196 C CA . GLU A 1 146 ? -16.692 11.005 0.350 1.00 70.81 146 GLU A CA 1
ATOM 1197 C C . GLU A 1 146 ? -16.709 11.761 -0.995 1.00 70.81 146 GLU A C 1
ATOM 1199 O O . GLU A 1 146 ? -17.492 11.422 -1.878 1.00 70.81 146 GLU A O 1
ATOM 1204 N N . ASP A 1 147 ? -15.856 12.778 -1.185 1.00 78.75 147 ASP A N 1
ATOM 1205 C CA . ASP A 1 147 ? -15.778 13.522 -2.450 1.00 78.75 147 ASP A CA 1
ATOM 1206 C C . ASP A 1 147 ? -14.908 12.779 -3.481 1.00 78.75 147 ASP A C 1
ATOM 1208 O O . ASP A 1 147 ? -13.679 12.907 -3.516 1.00 78.75 147 ASP A O 1
ATOM 1212 N N . GLU A 1 148 ? -15.563 11.994 -4.339 1.00 73.94 148 GLU A N 1
ATOM 1213 C CA . GLU A 1 148 ? -14.924 11.237 -5.421 1.00 73.94 148 GLU A CA 1
ATOM 1214 C C . GLU A 1 148 ? -14.126 12.128 -6.390 1.00 73.94 148 GLU A C 1
ATOM 1216 O O . GLU A 1 148 ? -13.026 11.746 -6.800 1.00 73.94 148 GLU A O 1
ATOM 1221 N N . ASN A 1 149 ? -14.618 13.334 -6.708 1.00 75.00 149 ASN A N 1
ATOM 1222 C CA . ASN A 1 149 ? -13.956 14.246 -7.651 1.00 75.00 149 ASN A CA 1
ATOM 1223 C C . ASN A 1 149 ? -12.655 14.802 -7.061 1.00 75.00 149 ASN A C 1
ATOM 1225 O O . ASN A 1 149 ? -11.647 14.960 -7.763 1.00 75.00 149 ASN A O 1
ATOM 1229 N N . GLU A 1 150 ? -12.657 15.101 -5.758 1.00 77.25 150 GLU A N 1
ATOM 1230 C CA . GLU A 1 150 ? -11.448 15.517 -5.053 1.00 77.25 150 GLU A CA 1
ATOM 1231 C C . GLU A 1 150 ? -10.400 14.392 -5.060 1.00 77.25 150 GLU A C 1
ATOM 1233 O O . GLU A 1 150 ? -9.217 14.646 -5.309 1.00 77.25 150 GLU A O 1
ATOM 1238 N N . ILE A 1 151 ? -10.827 13.148 -4.833 1.00 77.12 151 ILE A N 1
ATOM 1239 C CA . ILE A 1 151 ? -9.946 11.974 -4.792 1.00 77.12 151 ILE A CA 1
ATOM 1240 C C . ILE A 1 151 ? -9.335 11.686 -6.160 1.00 77.12 151 ILE A C 1
ATOM 1242 O O . ILE A 1 151 ? -8.117 11.510 -6.245 1.00 77.12 151 ILE A O 1
ATOM 1246 N N . GLU A 1 152 ? -10.141 11.681 -7.221 1.00 76.31 152 GLU A N 1
ATOM 1247 C CA . GLU A 1 152 ? -9.658 11.508 -8.593 1.00 76.31 152 GLU A CA 1
ATOM 1248 C C . GLU A 1 152 ? -8.615 12.575 -8.928 1.00 76.31 152 GLU A C 1
ATOM 1250 O O . GLU A 1 152 ? -7.483 12.249 -9.289 1.00 76.31 152 GLU A O 1
ATOM 1255 N N . THR A 1 153 ? -8.932 13.846 -8.664 1.00 80.44 153 THR A N 1
ATOM 1256 C CA . THR A 1 153 ? -8.008 14.963 -8.892 1.00 80.44 153 THR A CA 1
ATOM 1257 C C . THR A 1 153 ? -6.692 14.776 -8.133 1.00 80.44 153 THR A C 1
ATOM 1259 O O . THR A 1 153 ? -5.617 15.054 -8.670 1.00 80.44 153 THR A O 1
ATOM 1262 N N . ILE A 1 154 ? -6.730 14.303 -6.883 1.00 79.31 154 ILE A N 1
ATOM 1263 C CA . ILE A 1 154 ? -5.523 14.048 -6.083 1.00 79.31 154 ILE A CA 1
ATOM 1264 C C . ILE A 1 154 ? -4.693 12.916 -6.690 1.00 79.31 154 ILE A C 1
ATOM 1266 O O . ILE A 1 154 ? -3.480 13.067 -6.833 1.00 79.31 154 ILE A O 1
ATOM 1270 N N . VAL A 1 155 ? -5.319 11.794 -7.045 1.00 75.44 155 VAL A N 1
ATOM 1271 C CA . VAL A 1 155 ? -4.611 10.633 -7.600 1.00 75.44 155 VAL A CA 1
ATOM 1272 C C . VAL A 1 155 ? -4.008 10.976 -8.959 1.00 75.44 155 VAL A C 1
ATOM 1274 O O . VAL A 1 155 ? -2.832 10.690 -9.195 1.00 75.44 155 VAL A O 1
ATOM 1277 N N . GLU A 1 156 ? -4.756 11.668 -9.816 1.00 78.69 156 GLU A N 1
ATOM 1278 C CA . GLU A 1 156 ? -4.283 12.124 -11.120 1.00 78.69 156 GLU A CA 1
ATOM 1279 C C . GLU A 1 156 ? -3.212 13.206 -11.028 1.00 78.69 156 GLU A C 1
ATOM 1281 O O . GLU A 1 156 ? -2.283 13.248 -11.827 1.00 78.69 156 GLU A O 1
ATOM 1286 N N . SER A 1 157 ? -3.263 14.087 -10.037 1.00 76.62 157 SER A N 1
ATOM 1287 C CA . SER A 1 157 ? -2.231 15.117 -9.899 1.00 76.62 157 SER A CA 1
ATOM 1288 C C . SER A 1 157 ? -0.887 14.563 -9.406 1.00 76.62 157 SER A C 1
ATOM 1290 O O . SER A 1 157 ? 0.105 15.293 -9.427 1.00 76.62 157 SER A O 1
ATOM 1292 N N . VAL A 1 158 ? -0.812 13.287 -8.985 1.00 69.56 158 VAL A N 1
ATOM 1293 C CA . VAL A 1 158 ? 0.467 12.576 -8.737 1.00 69.56 158 VAL A CA 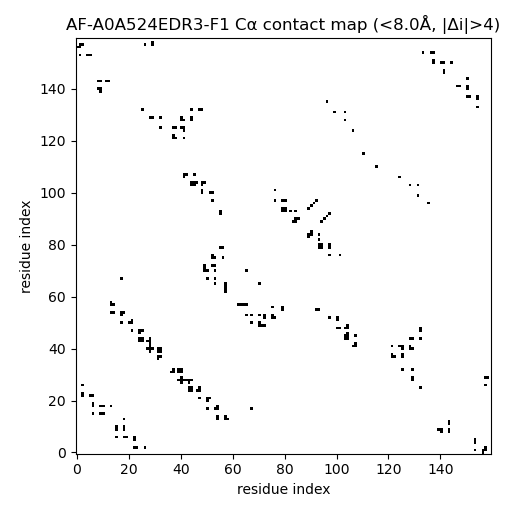1
ATOM 1294 C C . VAL A 1 158 ? 1.103 12.110 -10.054 1.00 69.56 158 VAL A C 1
ATOM 1296 O O . VAL A 1 158 ? 2.280 11.760 -10.087 1.00 69.56 158 VAL A O 1
ATOM 1299 N N . ILE A 1 159 ? 0.330 12.122 -11.141 1.00 58.62 159 ILE A N 1
ATOM 1300 C CA . ILE A 1 159 ? 0.703 11.668 -12.483 1.00 58.62 159 ILE A CA 1
ATOM 1301 C C . ILE A 1 159 ? 1.403 12.771 -13.297 1.00 58.62 159 ILE A C 1
ATOM 1303 O O . ILE A 1 159 ? 2.094 12.436 -14.255 1.00 58.62 159 ILE A O 1
ATOM 1307 N N . LYS A 1 160 ? 1.234 14.049 -12.931 1.00 48.44 160 LYS A N 1
ATOM 1308 C CA . LYS A 1 160 ? 1.765 15.219 -13.653 1.00 48.44 160 LYS A CA 1
ATOM 1309 C C . LYS A 1 160 ? 2.945 15.876 -12.944 1.00 48.44 160 LYS A C 1
ATOM 1311 O O . LYS A 1 160 ? 2.866 16.071 -11.709 1.00 48.44 160 LYS A O 1
#

Mean predicted aligned error: 5.17 Å

Sequence (160 aa):
MTKEKLKQILSLKYDPKIVGFLVSEFVKMRENYWLGDSEKTLIKGARYAELCIALLKQSTQPKKEIDLNKINFEQYYLFLINLPKKDSMDELLYLVIPNVLKGLYSIRNKKDGMHFKLSTLYFVDSEYVVNASSWILSQLLLTISEDENEIETIVESVIK

Solvent-accessible surface area (backbone atoms only — not comparable to full-atom values): 8810 Å² total; per-residue (Å²): 139,36,72,65,58,53,40,54,60,52,39,75,81,41,62,57,71,57,41,52,52,32,53,52,29,49,48,51,17,52,55,26,46,74,72,65,37,25,68,59,16,35,55,26,37,26,52,27,30,41,40,51,47,48,50,53,49,34,73,77,38,78,87,57,87,76,60,80,92,68,65,59,53,68,63,43,43,58,51,36,59,66,50,88,62,88,50,73,64,42,37,42,65,30,40,52,49,48,52,53,36,50,52,38,36,44,61,43,56,56,50,78,77,34,96,75,88,51,78,72,61,35,49,61,50,28,54,50,38,52,54,54,50,51,49,52,51,48,54,59,46,51,76,77,43,88,55,62,68,62,46,51,51,51,60,54,45,67,75,107

Secondary structure (DSSP, 8-state):
--HHHHHHHHTTTS-HHHHHHHHHHHHHHHHHHHTT-HHHHHHHHHHHHHHHHHHHHHHH-TTS---TTS--HHHHHHHHHTS---SHHHHIIIIIHHHHHHHHHHHHHHHHSS----HHHHHHHHHHHHHHHHHHHHHHHHTT---HHHHHHHHHHT--

pLDDT: mean 88.24, std 12.27, range [48.44, 98.44]